Protein AF-A0A8J8JA79-F1 (afdb_monomer)

pLDDT: mean 82.45, std 13.56, range [38.97, 95.5]

Sequence (172 aa):
MIFMNEKDAISIRLSLDAHRALQELKETLRESRNSYSLSDVAITASLITEAFFRKNPRLVRNIAGAAKYLRLQKLREFEPVDIFEALKSEYEEEILKYIADSEWETARNIKEIIEALINDGYVDAAADVLFMNKNRFPEDEFKELSAKILEAQITLKKSKEARVSSPADMDI

Structure (mmCIF, N/CA/C/O backbone):
data_AF-A0A8J8JA79-F1
#
_entry.id   AF-A0A8J8JA79-F1
#
loop_
_atom_site.group_PDB
_atom_site.id
_atom_site.type_symbol
_atom_site.label_atom_id
_atom_site.label_alt_id
_atom_site.label_comp_id
_atom_site.label_asym_id
_atom_site.label_entity_id
_atom_site.label_seq_id
_atom_site.pdbx_PDB_ins_code
_atom_site.Cartn_x
_atom_site.Cartn_y
_atom_site.Cartn_z
_atom_site.occupancy
_atom_site.B_iso_or_equiv
_atom_site.auth_seq_id
_atom_site.auth_comp_id
_atom_site.auth_asym_id
_atom_site.auth_atom_id
_atom_site.pdbx_PDB_model_num
ATOM 1 N N . MET A 1 1 ? 13.851 22.862 2.829 1.00 38.97 1 MET A N 1
ATOM 2 C CA . MET A 1 1 ? 14.496 22.318 1.616 1.00 38.97 1 MET A CA 1
ATOM 3 C C . MET A 1 1 ? 15.872 21.833 2.043 1.00 38.97 1 MET A C 1
ATOM 5 O O . MET A 1 1 ? 16.683 22.662 2.434 1.00 38.97 1 MET A O 1
ATOM 9 N N . ILE A 1 2 ? 16.083 20.520 2.130 1.00 45.12 2 ILE A N 1
ATOM 10 C CA . ILE A 1 2 ? 17.392 19.957 2.491 1.00 45.12 2 ILE A CA 1
ATOM 11 C C . ILE A 1 2 ? 18.199 19.886 1.196 1.00 45.12 2 ILE A C 1
ATOM 13 O O . ILE A 1 2 ? 17.760 19.263 0.232 1.00 45.12 2 ILE A O 1
ATOM 17 N N . PHE A 1 3 ? 19.333 20.580 1.150 1.00 49.06 3 PHE A N 1
ATOM 18 C CA . PHE A 1 3 ? 20.246 20.522 0.015 1.00 49.06 3 PHE A CA 1
ATOM 19 C C . PHE A 1 3 ? 21.074 19.242 0.126 1.00 49.06 3 PHE A C 1
ATOM 21 O O . PHE A 1 3 ? 21.801 19.055 1.100 1.00 49.06 3 PHE A O 1
ATOM 28 N N . MET A 1 4 ? 20.931 18.350 -0.852 1.00 60.25 4 MET A N 1
ATOM 29 C CA . MET A 1 4 ? 21.759 17.151 -0.954 1.00 60.25 4 MET A CA 1
ATOM 30 C C . MET A 1 4 ? 23.149 17.571 -1.441 1.00 60.25 4 MET A C 1
ATOM 32 O O . MET A 1 4 ? 23.265 18.308 -2.419 1.00 60.25 4 MET A O 1
ATOM 36 N N . ASN A 1 5 ? 24.196 17.146 -0.739 1.00 63.66 5 ASN A N 1
ATOM 37 C CA . ASN A 1 5 ? 25.572 17.423 -1.131 1.00 63.66 5 ASN A CA 1
ATOM 38 C C . ASN A 1 5 ? 25.875 16.645 -2.423 1.00 63.66 5 ASN A C 1
ATOM 40 O O . ASN A 1 5 ? 25.648 15.439 -2.473 1.00 63.66 5 ASN A O 1
ATOM 44 N N . GLU A 1 6 ? 26.373 17.302 -3.475 1.00 60.22 6 GLU A N 1
ATOM 45 C CA . GLU A 1 6 ? 26.555 16.673 -4.799 1.00 60.22 6 GLU A CA 1
ATOM 46 C C . GLU A 1 6 ? 27.487 15.449 -4.770 1.00 60.22 6 GLU A C 1
ATOM 48 O O . GLU A 1 6 ? 27.376 14.565 -5.616 1.00 60.22 6 GLU A O 1
ATOM 53 N N . LYS A 1 7 ? 28.373 15.358 -3.769 1.00 70.00 7 LYS A N 1
ATOM 54 C CA . LYS A 1 7 ? 29.262 14.203 -3.556 1.00 70.00 7 LYS A CA 1
ATOM 55 C C . LYS A 1 7 ? 28.538 12.936 -3.088 1.00 70.00 7 LYS A C 1
ATOM 57 O O . LYS A 1 7 ? 29.079 11.850 -3.269 1.00 70.00 7 LYS A O 1
ATOM 62 N N . ASP A 1 8 ? 27.333 13.078 -2.544 1.00 71.88 8 ASP A N 1
ATOM 63 C CA . ASP A 1 8 ? 26.514 11.980 -2.020 1.00 71.88 8 ASP A CA 1
ATOM 64 C C . ASP A 1 8 ? 25.386 11.585 -2.999 1.00 71.88 8 ASP A C 1
ATOM 66 O O . ASP A 1 8 ? 24.504 10.795 -2.663 1.00 71.88 8 ASP A O 1
ATOM 70 N N . ALA A 1 9 ? 25.393 12.132 -4.223 1.00 75.50 9 ALA A N 1
ATOM 71 C CA . ALA A 1 9 ? 24.381 11.891 -5.246 1.00 75.50 9 ALA A CA 1
ATOM 72 C C . ALA A 1 9 ? 24.924 11.033 -6.400 1.00 75.50 9 ALA A C 1
ATOM 74 O O . ALA A 1 9 ? 25.945 11.348 -7.010 1.00 75.50 9 ALA A O 1
ATOM 75 N N . ILE A 1 10 ? 24.196 9.972 -6.762 1.00 79.25 10 ILE A N 1
ATOM 76 C CA . ILE A 1 10 ? 24.481 9.159 -7.953 1.00 79.25 10 ILE A CA 1
ATOM 77 C C . ILE A 1 10 ? 23.406 9.431 -9.005 1.00 79.25 10 ILE A C 1
ATOM 79 O O . ILE A 1 10 ? 22.210 9.338 -8.734 1.00 79.25 10 ILE A O 1
ATOM 83 N N . SER A 1 11 ? 23.834 9.740 -10.230 1.00 81.44 11 SER A N 1
ATOM 84 C CA . SER A 1 11 ? 22.925 9.896 -11.369 1.00 81.44 11 SER A CA 1
ATOM 85 C C . SER A 1 11 ? 22.586 8.538 -11.980 1.00 81.44 11 SER A C 1
ATOM 87 O O . SER A 1 11 ? 23.464 7.845 -12.494 1.00 81.44 11 SER A O 1
ATOM 89 N N . ILE A 1 12 ? 21.302 8.179 -11.974 1.00 83.06 12 ILE A N 1
ATOM 90 C CA . ILE A 1 12 ? 20.786 6.952 -12.593 1.00 83.06 12 ILE A CA 1
ATOM 91 C C . ILE A 1 12 ? 19.905 7.336 -13.781 1.00 83.06 12 ILE A C 1
ATOM 93 O O . ILE A 1 12 ? 19.051 8.216 -13.681 1.00 83.06 12 ILE A O 1
ATOM 97 N N . ARG A 1 13 ? 20.097 6.668 -14.923 1.00 86.06 13 ARG A N 1
ATOM 98 C CA . ARG A 1 13 ? 19.202 6.811 -16.078 1.00 86.06 13 ARG A CA 1
ATOM 99 C C . ARG A 1 13 ? 18.032 5.848 -15.934 1.00 86.06 13 ARG A C 1
ATOM 101 O O . ARG A 1 13 ? 18.235 4.639 -15.857 1.00 86.06 13 ARG A O 1
ATOM 108 N N . LEU A 1 14 ? 16.820 6.388 -15.944 1.00 87.00 14 LEU A N 1
ATOM 109 C CA . LEU A 1 14 ? 15.581 5.619 -15.933 1.00 87.00 14 LEU A CA 1
ATOM 110 C C . LEU A 1 14 ? 14.955 5.614 -17.329 1.00 87.00 14 LEU A C 1
ATOM 112 O O . LEU A 1 14 ? 15.076 6.584 -18.078 1.00 87.00 14 LEU A O 1
ATOM 116 N N . SER A 1 15 ? 14.257 4.531 -17.676 1.00 86.12 15 SER A N 1
ATOM 117 C CA . SER A 1 15 ? 13.308 4.571 -18.794 1.00 86.12 15 SER A CA 1
ATOM 118 C C . SER A 1 15 ? 12.190 5.567 -18.488 1.00 86.12 15 SER A C 1
ATOM 120 O O . SER A 1 15 ? 11.834 5.736 -17.321 1.00 86.12 15 SER A O 1
ATOM 122 N N . LEU A 1 16 ? 11.586 6.151 -19.524 1.00 86.06 16 LEU A N 1
ATOM 123 C CA . LEU A 1 16 ? 10.470 7.083 -19.361 1.00 86.06 16 LEU A CA 1
ATOM 124 C C . LEU A 1 16 ? 9.313 6.475 -18.549 1.00 86.06 16 LEU A C 1
ATOM 126 O O . LEU A 1 16 ? 8.787 7.151 -17.674 1.00 86.06 16 LEU A O 1
ATOM 130 N N . ASP A 1 17 ? 8.983 5.201 -18.776 1.00 85.94 17 ASP A N 1
ATOM 131 C CA . ASP A 1 17 ? 7.916 4.501 -18.043 1.00 85.94 17 ASP A CA 1
ATOM 132 C C . ASP A 1 17 ? 8.239 4.394 -16.542 1.00 85.94 17 ASP A C 1
ATOM 134 O O . ASP A 1 17 ? 7.435 4.776 -15.701 1.00 85.94 17 ASP A O 1
ATOM 138 N N . ALA A 1 18 ? 9.462 3.981 -16.191 1.00 89.19 18 ALA A N 1
ATOM 139 C CA . ALA A 1 18 ? 9.914 3.938 -14.795 1.00 89.19 18 ALA A CA 1
ATOM 140 C C . ALA A 1 18 ? 9.920 5.324 -14.124 1.00 89.19 18 ALA A C 1
ATOM 142 O O . ALA A 1 18 ? 9.569 5.445 -12.953 1.00 89.19 18 ALA A O 1
ATOM 143 N N . HIS A 1 19 ? 10.301 6.379 -14.854 1.00 90.94 19 HIS A N 1
ATOM 144 C CA . HIS A 1 19 ? 10.208 7.742 -14.333 1.00 90.94 19 HIS A CA 1
ATOM 145 C C . HIS A 1 19 ? 8.751 8.155 -14.087 1.00 90.94 19 HIS A C 1
ATOM 147 O O . HIS A 1 19 ? 8.457 8.720 -13.038 1.00 90.94 19 HIS A O 1
ATOM 153 N N . ARG A 1 20 ? 7.844 7.854 -15.027 1.00 90.31 20 ARG A N 1
ATOM 154 C CA . ARG A 1 20 ? 6.408 8.141 -14.898 1.00 90.31 20 ARG A CA 1
ATOM 155 C C . ARG A 1 20 ? 5.787 7.405 -13.717 1.00 90.31 20 ARG A C 1
ATOM 157 O O . ARG A 1 20 ? 5.128 8.056 -12.923 1.00 90.31 20 ARG A O 1
ATOM 164 N N . ALA A 1 21 ? 6.087 6.120 -13.540 1.00 90.31 21 ALA A N 1
ATOM 165 C CA . ALA A 1 21 ? 5.600 5.341 -12.402 1.00 90.31 21 ALA A CA 1
ATOM 166 C C . ALA A 1 21 ? 6.046 5.941 -11.055 1.00 90.31 21 ALA A C 1
ATOM 168 O O . ALA A 1 21 ? 5.247 6.078 -10.132 1.00 90.31 21 ALA A O 1
ATOM 169 N N . LEU A 1 22 ? 7.311 6.373 -10.941 1.00 91.19 22 LEU A N 1
ATOM 170 C CA . LEU A 1 22 ? 7.788 7.047 -9.727 1.00 91.19 22 LEU A CA 1
ATOM 171 C C . LEU A 1 22 ? 7.129 8.417 -9.514 1.00 91.19 22 LEU A C 1
ATOM 173 O O . LEU A 1 22 ? 6.885 8.795 -8.372 1.00 91.19 22 LEU A O 1
ATOM 177 N N . GLN A 1 23 ? 6.847 9.164 -10.585 1.00 91.12 23 GLN A N 1
ATOM 178 C CA . GLN A 1 23 ? 6.129 10.440 -10.494 1.00 91.12 23 GLN A CA 1
ATOM 179 C C . GLN A 1 23 ? 4.666 10.248 -10.090 1.00 91.12 23 GLN A C 1
ATOM 181 O O . GLN A 1 23 ? 4.176 10.975 -9.236 1.00 91.12 23 GLN A O 1
ATOM 186 N N . GLU A 1 24 ? 3.978 9.260 -10.657 1.00 89.62 24 GLU A N 1
ATOM 187 C CA . GLU A 1 24 ? 2.601 8.927 -10.289 1.00 89.62 24 GLU A CA 1
ATOM 188 C C . GLU A 1 24 ? 2.515 8.527 -8.814 1.00 89.62 24 GLU A C 1
ATOM 190 O O . GLU A 1 24 ? 1.688 9.058 -8.071 1.00 89.62 24 GLU A O 1
ATOM 195 N N . LEU A 1 25 ? 3.432 7.670 -8.352 1.00 89.38 25 LEU A N 1
ATOM 196 C CA . LEU A 1 25 ? 3.509 7.294 -6.943 1.00 89.38 25 LEU A CA 1
ATOM 197 C C . LEU A 1 25 ? 3.824 8.503 -6.052 1.00 89.38 25 LEU A C 1
ATOM 199 O O . LEU A 1 25 ? 3.230 8.657 -4.988 1.00 89.38 25 LEU A O 1
ATOM 203 N N . LYS A 1 26 ? 4.714 9.397 -6.495 1.00 90.81 26 LYS A N 1
ATOM 204 C CA . LYS A 1 26 ? 5.014 10.646 -5.788 1.00 90.81 26 LYS A CA 1
ATOM 205 C C . LYS A 1 26 ? 3.782 11.536 -5.631 1.00 90.81 26 LYS A C 1
ATOM 207 O O . LYS A 1 26 ? 3.559 12.047 -4.537 1.00 90.81 26 LYS A O 1
ATOM 212 N N . GLU A 1 27 ? 3.013 11.748 -6.699 1.00 89.81 27 GLU A N 1
ATOM 213 C CA . GLU A 1 27 ? 1.792 12.559 -6.637 1.00 89.81 27 GLU A CA 1
ATOM 214 C C . GLU A 1 27 ? 0.698 11.869 -5.814 1.00 89.81 27 GLU A C 1
ATOM 216 O O . GLU A 1 27 ? -0.026 12.548 -5.095 1.00 89.81 27 GLU A O 1
ATOM 221 N N . THR A 1 28 ? 0.630 10.536 -5.829 1.00 86.44 28 THR A N 1
ATOM 222 C CA . THR A 1 28 ? -0.293 9.764 -4.978 1.00 86.44 28 THR A CA 1
ATOM 223 C C . THR A 1 28 ? 0.039 9.918 -3.492 1.00 86.44 28 THR A C 1
ATOM 225 O O . THR A 1 28 ? -0.856 10.073 -2.668 1.00 86.44 28 THR A O 1
ATOM 228 N N . LEU A 1 29 ? 1.328 9.915 -3.139 1.00 83.19 29 LEU A N 1
ATOM 229 C CA . LEU A 1 29 ? 1.795 10.114 -1.763 1.00 83.19 29 LEU A CA 1
ATOM 230 C C . LEU A 1 29 ? 1.700 11.572 -1.302 1.00 83.19 29 LEU A C 1
ATOM 232 O O . LEU A 1 29 ? 1.856 11.853 -0.116 1.00 83.19 29 LEU A O 1
ATOM 236 N N . ARG A 1 30 ? 1.506 12.521 -2.221 1.00 81.19 30 ARG A N 1
ATOM 237 C CA . ARG A 1 30 ? 1.546 13.946 -1.910 1.00 81.19 30 ARG A CA 1
ATOM 238 C C . ARG A 1 30 ? 0.350 14.346 -1.053 1.00 81.19 30 ARG A C 1
ATOM 240 O O . ARG A 1 30 ? -0.769 14.506 -1.530 1.00 81.19 30 ARG A O 1
ATOM 247 N N . GLU A 1 31 ? 0.630 14.652 0.203 1.00 73.56 31 GLU A N 1
ATOM 248 C CA . GLU A 1 31 ? -0.312 15.323 1.088 1.00 73.56 31 GLU A CA 1
ATOM 249 C C . GLU A 1 31 ? -0.114 16.842 1.040 1.00 73.56 31 GLU A C 1
ATOM 251 O O . GLU A 1 31 ? 0.987 17.346 0.831 1.00 73.56 31 GLU A O 1
ATOM 256 N N . SER A 1 32 ? -1.189 17.593 1.282 1.00 59.00 32 SER A N 1
ATOM 257 C CA . SER A 1 32 ? -1.269 19.063 1.183 1.00 59.00 32 SER A CA 1
ATOM 258 C C . SER A 1 32 ? -0.131 19.880 1.833 1.00 59.00 32 SER A C 1
ATOM 260 O O . SER A 1 32 ? 0.075 21.030 1.444 1.00 59.00 32 SER A O 1
ATOM 262 N N . ARG A 1 33 ? 0.636 19.317 2.779 1.00 60.22 33 ARG A N 1
ATOM 263 C CA . ARG A 1 33 ? 1.792 19.969 3.429 1.00 60.22 33 ARG A CA 1
ATOM 264 C C . ARG A 1 33 ? 3.138 19.264 3.226 1.00 60.22 33 ARG A C 1
ATOM 266 O O . ARG A 1 33 ? 4.161 19.866 3.545 1.00 60.22 33 ARG A O 1
ATOM 273 N N . ASN A 1 34 ? 3.156 18.049 2.681 1.00 70.94 34 ASN A N 1
ATOM 274 C CA . ASN A 1 34 ? 4.365 17.243 2.526 1.00 70.94 34 ASN A CA 1
ATOM 275 C C . ASN A 1 34 ? 4.732 17.116 1.047 1.00 70.94 34 ASN A C 1
ATOM 277 O O . ASN A 1 34 ? 3.931 16.687 0.219 1.00 70.94 34 ASN A O 1
ATOM 281 N N . SER A 1 35 ? 5.963 17.493 0.704 1.00 78.31 35 SER A N 1
ATOM 282 C CA . SER A 1 35 ? 6.518 17.274 -0.628 1.00 78.31 35 SER A CA 1
ATOM 283 C C . SER A 1 35 ? 7.626 16.232 -0.556 1.00 78.31 35 SER A C 1
ATOM 285 O O . SER A 1 35 ? 8.579 16.370 0.207 1.00 78.31 35 SER A O 1
ATOM 287 N N . TYR A 1 36 ? 7.491 15.189 -1.370 1.00 85.50 36 TYR A N 1
ATOM 288 C CA . TYR A 1 36 ? 8.457 14.099 -1.454 1.00 85.50 36 TYR A CA 1
ATOM 289 C C . TYR A 1 36 ? 9.326 14.254 -2.705 1.00 85.50 36 TYR A C 1
ATOM 291 O O . TYR A 1 36 ? 8.871 14.679 -3.776 1.00 85.50 36 TYR A O 1
ATOM 299 N N . SER A 1 37 ? 10.611 13.943 -2.585 1.00 89.06 37 SER A N 1
ATOM 300 C CA . SER A 1 37 ? 11.513 13.795 -3.725 1.00 89.06 37 SER A CA 1
ATOM 301 C C . SER A 1 37 ? 11.320 12.423 -4.381 1.00 89.06 37 SER A C 1
ATOM 303 O O . SER A 1 37 ? 10.760 11.506 -3.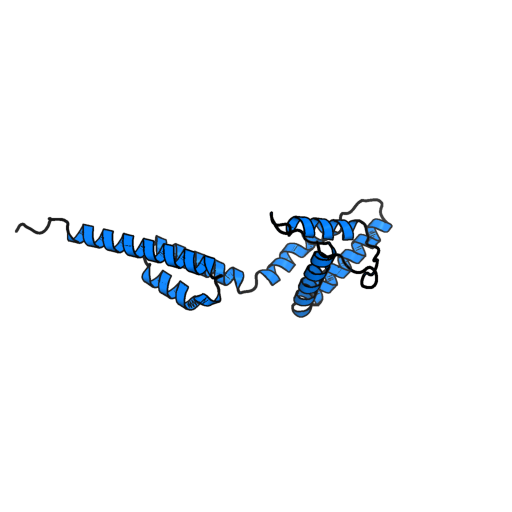786 1.00 89.06 37 SER A O 1
ATOM 305 N N . LEU A 1 38 ? 11.807 12.250 -5.615 1.00 89.31 38 LEU A N 1
ATOM 306 C CA . LEU A 1 38 ? 11.817 10.920 -6.239 1.00 89.31 38 LEU A CA 1
ATOM 307 C C . LEU A 1 38 ? 12.734 9.941 -5.493 1.00 89.31 38 LEU A C 1
ATOM 309 O O . LEU A 1 38 ? 12.504 8.739 -5.561 1.00 89.31 38 LEU A O 1
ATOM 313 N N . SER A 1 39 ? 13.740 10.444 -4.770 1.00 87.75 39 SER A N 1
ATOM 314 C CA . SER A 1 39 ? 14.595 9.623 -3.912 1.00 87.75 39 SER A CA 1
ATOM 315 C C . SER A 1 39 ? 13.807 9.040 -2.741 1.00 87.75 39 SER A C 1
ATOM 317 O O . SER A 1 39 ? 13.922 7.846 -2.484 1.00 87.75 39 SER A O 1
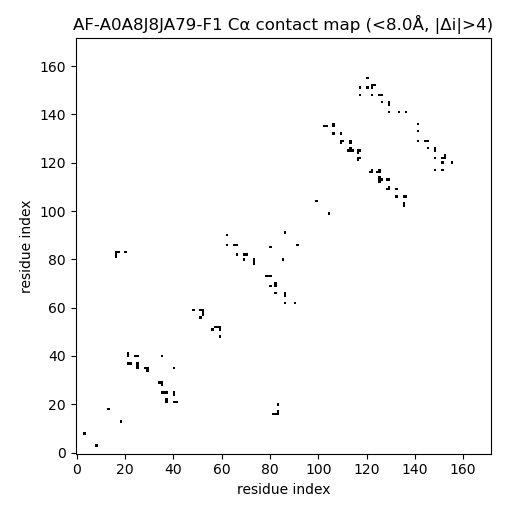ATOM 319 N N . ASP A 1 40 ? 12.961 9.846 -2.088 1.00 88.62 40 ASP A N 1
ATOM 320 C CA . ASP A 1 40 ? 12.101 9.378 -0.991 1.00 88.62 40 ASP A CA 1
ATOM 321 C C . ASP A 1 40 ? 11.169 8.270 -1.489 1.00 88.62 40 ASP A C 1
ATOM 323 O O . ASP A 1 40 ? 11.114 7.184 -0.918 1.00 88.62 40 ASP A O 1
ATOM 327 N N . VAL A 1 41 ? 10.525 8.503 -2.636 1.00 90.88 41 VAL A N 1
ATOM 328 C CA . VAL A 1 41 ? 9.627 7.530 -3.267 1.00 90.88 41 VAL A CA 1
ATOM 329 C C . VAL A 1 41 ? 10.362 6.252 -3.671 1.00 90.88 41 VAL A C 1
ATOM 331 O O . VAL A 1 41 ? 9.852 5.158 -3.442 1.00 90.88 41 VAL A O 1
ATOM 334 N N . ALA A 1 42 ? 11.570 6.358 -4.231 1.00 90.44 42 ALA A N 1
ATOM 335 C CA . ALA A 1 42 ? 12.375 5.198 -4.606 1.00 90.44 42 ALA A CA 1
ATOM 336 C C . ALA A 1 42 ? 12.791 4.362 -3.385 1.00 90.44 42 ALA A C 1
ATOM 338 O O . ALA A 1 42 ? 12.748 3.131 -3.450 1.00 90.44 42 ALA A O 1
ATOM 339 N N . ILE A 1 43 ? 13.156 5.006 -2.272 1.00 89.69 43 ILE A N 1
ATOM 340 C CA . ILE A 1 43 ? 13.484 4.327 -1.011 1.00 89.69 43 ILE A CA 1
ATOM 341 C C . ILE A 1 43 ? 12.246 3.609 -0.466 1.00 89.69 43 ILE A C 1
ATOM 343 O O . ILE A 1 43 ? 12.319 2.417 -0.161 1.00 89.69 43 ILE A O 1
ATOM 347 N N . THR A 1 44 ? 11.097 4.287 -0.410 1.00 89.56 44 THR A N 1
ATOM 348 C CA . THR A 1 44 ? 9.836 3.697 0.060 1.00 89.56 44 THR A CA 1
ATOM 349 C C . THR A 1 44 ? 9.405 2.515 -0.809 1.00 89.56 44 THR A C 1
ATOM 351 O O . THR A 1 44 ? 9.126 1.438 -0.283 1.00 89.56 44 THR A O 1
ATOM 354 N N . ALA A 1 45 ? 9.418 2.667 -2.136 1.00 91.62 45 ALA A N 1
ATOM 355 C CA . ALA A 1 45 ? 9.078 1.593 -3.068 1.00 91.62 45 ALA A CA 1
ATOM 356 C C . ALA A 1 45 ? 10.030 0.392 -2.935 1.00 91.62 45 ALA A C 1
ATOM 358 O O . ALA A 1 45 ? 9.586 -0.757 -2.976 1.00 91.62 45 ALA A O 1
ATOM 359 N N . SER A 1 46 ? 11.327 0.642 -2.722 1.00 92.38 46 SER A N 1
ATOM 360 C CA . SER A 1 46 ? 12.324 -0.416 -2.513 1.00 92.38 46 SER A CA 1
ATOM 361 C C . SER A 1 46 ? 12.071 -1.184 -1.217 1.00 92.38 46 SER A C 1
ATOM 363 O O . SER A 1 46 ? 12.089 -2.413 -1.231 1.00 92.38 46 SER A O 1
ATOM 365 N N . LEU A 1 47 ? 11.767 -0.480 -0.122 1.00 91.06 47 LEU A N 1
ATOM 366 C CA . LEU A 1 47 ? 11.450 -1.097 1.167 1.00 91.06 47 LEU A CA 1
ATOM 367 C C . LEU A 1 47 ? 10.191 -1.970 1.084 1.00 91.06 47 LEU A C 1
ATOM 369 O O . LEU A 1 47 ? 10.202 -3.110 1.547 1.00 91.06 47 LEU A O 1
ATOM 373 N N . ILE A 1 48 ? 9.121 -1.462 0.462 1.00 90.00 48 ILE A N 1
ATOM 374 C CA . ILE A 1 48 ? 7.880 -2.224 0.254 1.00 90.00 48 ILE A CA 1
ATOM 375 C C . ILE A 1 48 ? 8.164 -3.462 -0.601 1.00 90.00 48 I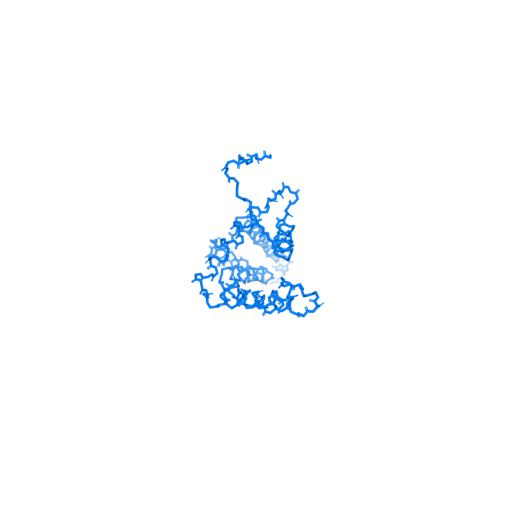LE A C 1
ATOM 377 O O . ILE A 1 48 ? 7.762 -4.565 -0.236 1.00 90.00 48 ILE A O 1
ATOM 381 N N . THR A 1 49 ? 8.912 -3.305 -1.697 1.00 92.12 49 THR A N 1
ATOM 382 C CA . THR A 1 49 ? 9.290 -4.420 -2.579 1.00 92.12 49 THR A CA 1
ATOM 383 C C . THR A 1 49 ? 10.094 -5.481 -1.829 1.00 92.12 49 THR A C 1
ATOM 385 O O . THR A 1 49 ? 9.834 -6.671 -1.992 1.00 92.12 49 THR A O 1
ATOM 388 N N . GLU A 1 50 ? 11.046 -5.083 -0.980 1.00 89.06 50 GLU A N 1
ATOM 389 C CA . GLU A 1 50 ? 11.825 -6.013 -0.160 1.00 89.06 50 GLU A CA 1
ATOM 390 C C . GLU A 1 50 ? 10.940 -6.757 0.850 1.00 89.06 50 GLU A C 1
ATOM 392 O O . GLU A 1 50 ? 11.039 -7.981 0.977 1.00 89.06 50 GLU A O 1
ATOM 397 N N . ALA A 1 51 ? 10.047 -6.046 1.542 1.00 84.50 51 ALA A N 1
ATOM 398 C CA . ALA A 1 51 ? 9.110 -6.648 2.486 1.00 84.50 51 ALA A CA 1
ATOM 399 C C . ALA A 1 51 ? 8.208 -7.685 1.794 1.00 84.50 51 ALA A C 1
ATOM 401 O O . ALA A 1 51 ? 8.052 -8.809 2.282 1.00 84.50 51 ALA A O 1
ATOM 402 N N . PHE A 1 52 ? 7.697 -7.346 0.609 1.00 87.44 52 PHE A N 1
ATOM 403 C CA . PHE A 1 52 ? 6.929 -8.253 -0.240 1.00 87.44 52 PHE A CA 1
ATOM 404 C C . PHE A 1 52 ? 7.743 -9.450 -0.711 1.00 87.44 52 PHE A C 1
ATOM 406 O O . PHE A 1 52 ? 7.262 -10.581 -0.667 1.00 87.44 52 PHE A O 1
ATOM 413 N N . PHE A 1 53 ? 8.995 -9.230 -1.105 1.00 88.56 53 PHE A N 1
ATOM 414 C CA . PHE A 1 53 ? 9.882 -10.298 -1.544 1.00 88.56 53 PHE A CA 1
ATOM 415 C C . PHE A 1 53 ? 10.138 -11.312 -0.428 1.00 88.56 53 PHE A C 1
ATOM 417 O O . PHE A 1 53 ? 10.185 -12.508 -0.701 1.00 88.56 53 PHE A O 1
ATOM 424 N N . ARG A 1 54 ? 10.256 -10.871 0.832 1.00 84.69 54 ARG A N 1
ATOM 425 C CA . ARG A 1 54 ? 10.399 -11.778 1.984 1.00 84.69 54 ARG A CA 1
ATOM 426 C C . ARG A 1 54 ? 9.154 -12.641 2.212 1.00 84.69 54 ARG A C 1
ATOM 428 O O . ARG A 1 54 ? 9.303 -13.790 2.619 1.00 84.69 54 ARG A O 1
ATOM 435 N N . LYS A 1 55 ? 7.950 -12.119 1.944 1.00 82.62 55 LYS A N 1
ATOM 436 C CA . LYS A 1 55 ? 6.690 -12.874 2.077 1.00 82.62 55 LYS A CA 1
ATOM 437 C C . LYS A 1 55 ? 6.414 -13.796 0.887 1.00 82.62 55 LYS A C 1
ATOM 439 O O . LYS A 1 55 ? 6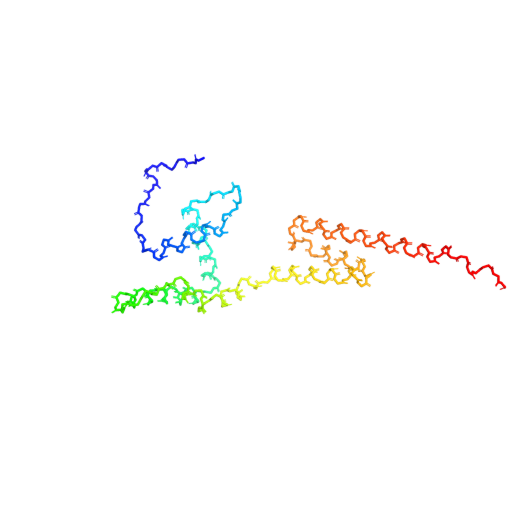.085 -14.961 1.085 1.00 82.62 55 LYS A O 1
ATOM 444 N N . ASN A 1 56 ? 6.555 -13.296 -0.340 1.00 84.81 56 ASN A N 1
ATOM 445 C CA . ASN A 1 56 ? 6.333 -14.065 -1.562 1.00 84.81 56 ASN A CA 1
ATOM 446 C C . ASN A 1 56 ? 7.400 -13.747 -2.631 1.00 84.81 56 ASN A C 1
ATOM 448 O O . ASN A 1 56 ? 7.173 -12.947 -3.545 1.00 84.81 56 ASN A O 1
ATOM 452 N N . PRO A 1 57 ? 8.560 -14.430 -2.579 1.00 89.75 57 PRO A N 1
ATOM 453 C CA . PRO A 1 57 ? 9.635 -14.221 -3.546 1.00 89.75 57 PRO A CA 1
ATOM 454 C C . PRO A 1 57 ? 9.239 -14.571 -4.985 1.00 89.75 57 PRO A C 1
ATOM 456 O O . PRO A 1 57 ? 9.842 -14.068 -5.934 1.00 89.75 57 PRO A O 1
ATOM 459 N N . ARG A 1 58 ? 8.277 -15.487 -5.171 1.00 92.12 58 ARG A N 1
ATOM 460 C CA . ARG A 1 58 ? 7.857 -15.954 -6.498 1.00 92.12 58 ARG A CA 1
ATOM 461 C C . ARG A 1 58 ? 7.062 -14.873 -7.221 1.00 92.12 58 ARG A C 1
ATOM 463 O O . ARG A 1 58 ? 7.393 -14.568 -8.361 1.00 92.12 58 ARG A O 1
ATOM 470 N N . LEU A 1 59 ? 6.085 -14.270 -6.547 1.00 91.81 59 LEU A N 1
ATOM 471 C CA . LEU A 1 59 ? 5.259 -13.203 -7.112 1.00 91.81 59 LEU A CA 1
ATOM 472 C C . LEU A 1 59 ? 6.107 -12.000 -7.537 1.00 91.81 59 LEU A C 1
ATOM 474 O O . LEU A 1 59 ? 6.044 -11.576 -8.686 1.00 91.81 59 LEU A O 1
ATOM 478 N N . VAL A 1 60 ? 6.990 -11.515 -6.660 1.00 93.50 60 VAL A N 1
ATOM 479 C CA . VAL A 1 60 ? 7.860 -10.369 -6.982 1.00 93.50 60 VAL A CA 1
ATOM 480 C C . VAL A 1 60 ? 8.773 -10.667 -8.181 1.00 93.50 60 VAL A C 1
ATOM 482 O O . VAL A 1 60 ? 8.969 -9.810 -9.043 1.00 93.50 60 VAL A O 1
ATOM 485 N N . ARG A 1 61 ? 9.302 -11.897 -8.295 1.00 95.50 61 ARG A N 1
ATOM 486 C CA . ARG A 1 61 ? 10.085 -12.313 -9.475 1.00 95.50 61 ARG A CA 1
ATOM 487 C C . ARG A 1 61 ? 9.242 -12.375 -10.745 1.00 95.50 61 ARG A C 1
ATOM 489 O O . ARG A 1 61 ? 9.749 -11.989 -11.796 1.00 95.50 61 ARG A O 1
ATOM 496 N N . ASN A 1 62 ? 7.998 -12.842 -10.658 1.00 95.00 62 ASN A N 1
ATOM 497 C CA . ASN A 1 62 ? 7.081 -12.875 -11.795 1.00 95.00 62 ASN A CA 1
ATOM 498 C C . ASN A 1 62 ? 6.795 -11.456 -12.298 1.00 95.00 62 ASN A C 1
ATOM 500 O O . ASN A 1 62 ? 7.010 -11.197 -13.477 1.00 95.00 62 ASN A O 1
ATOM 504 N N . ILE A 1 63 ? 6.450 -10.527 -11.399 1.00 95.31 63 ILE A N 1
ATOM 505 C CA . ILE A 1 63 ? 6.207 -9.114 -11.731 1.00 95.31 63 ILE A CA 1
ATOM 506 C C . ILE A 1 63 ? 7.445 -8.492 -12.394 1.00 95.31 63 ILE A C 1
ATOM 508 O O . ILE A 1 63 ? 7.353 -7.889 -13.462 1.00 95.31 63 ILE A O 1
ATOM 512 N N . ALA A 1 64 ? 8.638 -8.685 -11.815 1.00 94.00 64 ALA A N 1
ATOM 513 C CA . ALA A 1 64 ? 9.884 -8.180 -12.399 1.00 94.00 64 ALA A CA 1
ATOM 514 C C . ALA A 1 64 ? 10.186 -8.800 -13.781 1.00 94.00 64 ALA A C 1
ATOM 516 O O . ALA A 1 64 ? 10.697 -8.126 -14.683 1.00 94.00 64 ALA A O 1
ATOM 517 N N . GLY A 1 65 ? 9.864 -10.084 -13.961 1.00 95.31 65 GLY A N 1
ATOM 518 C CA . GLY A 1 65 ? 9.964 -10.792 -15.234 1.00 95.31 65 GLY A CA 1
ATOM 519 C C . GLY A 1 65 ? 9.004 -10.241 -16.290 1.00 95.31 65 GLY A C 1
ATOM 520 O O . GLY A 1 65 ? 9.442 -9.951 -17.404 1.00 95.31 65 GLY A O 1
ATOM 521 N N . ALA A 1 66 ? 7.738 -10.034 -15.926 1.00 94.31 66 ALA A N 1
ATOM 522 C CA . ALA A 1 66 ? 6.705 -9.451 -16.777 1.00 94.31 66 ALA A CA 1
ATOM 523 C C . ALA A 1 66 ? 7.078 -8.024 -17.201 1.00 94.31 66 ALA A C 1
ATOM 525 O O . ALA A 1 66 ? 7.088 -7.717 -18.392 1.00 94.31 66 ALA A O 1
ATOM 526 N N . ALA A 1 67 ? 7.544 -7.189 -16.266 1.00 92.56 67 ALA A N 1
ATOM 527 C CA . ALA A 1 67 ? 8.039 -5.843 -16.561 1.00 92.56 67 ALA A CA 1
ATOM 528 C C . ALA A 1 67 ? 9.178 -5.863 -17.597 1.00 92.56 67 ALA A C 1
ATOM 530 O O . ALA A 1 67 ? 9.202 -5.081 -18.553 1.00 92.56 67 ALA A O 1
ATOM 531 N N . LYS A 1 68 ? 10.135 -6.790 -17.438 1.00 92.12 68 LYS A N 1
ATOM 532 C CA . LYS A 1 68 ? 11.226 -6.979 -18.403 1.00 92.12 68 LYS A CA 1
ATOM 533 C C . LYS A 1 68 ? 10.698 -7.432 -19.765 1.00 92.12 68 LYS A C 1
ATOM 535 O O . LYS A 1 68 ? 11.209 -6.948 -20.775 1.00 92.12 68 LYS A O 1
ATOM 540 N N . TYR A 1 69 ? 9.737 -8.350 -19.794 1.00 91.31 69 TYR A N 1
ATOM 541 C CA . TYR A 1 69 ? 9.137 -8.866 -21.022 1.00 91.31 69 TYR A CA 1
ATOM 542 C C . TYR A 1 69 ? 8.403 -7.765 -21.796 1.00 91.31 69 TYR A C 1
ATOM 544 O O . TYR A 1 69 ? 8.743 -7.532 -22.955 1.00 91.31 69 TYR A O 1
ATOM 552 N N . LEU A 1 70 ? 7.524 -7.008 -21.134 1.00 90.06 70 LEU A N 1
ATOM 553 C CA . LEU A 1 70 ? 6.800 -5.872 -21.716 1.00 90.06 70 LEU A CA 1
ATOM 554 C C . LEU A 1 70 ? 7.756 -4.811 -22.273 1.00 90.06 70 LEU A C 1
ATOM 556 O O . LEU A 1 70 ? 7.594 -4.336 -23.395 1.00 90.06 70 LEU A O 1
ATOM 560 N N . ARG A 1 71 ? 8.833 -4.497 -21.540 1.00 87.56 71 ARG A N 1
ATOM 561 C CA . ARG A 1 71 ? 9.878 -3.586 -22.032 1.00 87.56 71 ARG A CA 1
ATOM 562 C C . ARG A 1 71 ? 10.551 -4.102 -23.305 1.00 87.56 71 ARG A C 1
ATOM 564 O O . ARG A 1 71 ? 10.856 -3.315 -24.195 1.00 87.56 71 ARG A O 1
ATOM 571 N N . LEU A 1 72 ? 10.833 -5.403 -23.387 1.00 87.94 72 LEU A N 1
ATOM 572 C CA . LEU A 1 72 ? 11.439 -6.008 -24.576 1.00 87.94 72 LEU A CA 1
ATOM 573 C C . LEU A 1 72 ? 10.459 -6.068 -25.752 1.00 87.94 72 LEU A C 1
ATOM 575 O O . LEU A 1 72 ? 10.898 -5.899 -26.886 1.00 87.94 72 LEU A O 1
ATOM 579 N N . GLN A 1 73 ? 9.167 -6.277 -25.497 1.00 85.62 73 GLN A N 1
ATOM 580 C CA . GLN A 1 73 ? 8.124 -6.219 -26.521 1.00 85.62 73 GLN A CA 1
ATOM 581 C C . GLN A 1 73 ? 7.963 -4.812 -27.086 1.00 85.62 73 GLN A C 1
ATOM 583 O O . GLN A 1 73 ? 8.032 -4.657 -28.296 1.00 85.62 73 GLN A O 1
ATOM 588 N N . LYS A 1 74 ? 7.892 -3.779 -26.240 1.00 83.31 74 LYS A N 1
ATOM 589 C CA . LYS A 1 74 ? 7.826 -2.367 -26.665 1.00 83.31 74 LYS A CA 1
ATOM 590 C C . LYS A 1 74 ? 9.016 -1.927 -27.530 1.00 83.31 74 LYS A C 1
ATOM 592 O O . LYS A 1 74 ? 8.919 -0.984 -28.304 1.00 83.31 74 LYS A O 1
ATOM 597 N N . LEU A 1 75 ? 10.164 -2.599 -27.398 1.00 81.38 75 LEU A N 1
ATOM 598 C CA . LEU A 1 75 ? 11.333 -2.383 -28.261 1.00 81.38 75 LEU A CA 1
ATOM 599 C C . LEU A 1 75 ? 11.234 -3.106 -29.616 1.00 81.38 75 LEU A C 1
ATOM 601 O O . LEU A 1 75 ? 11.976 -2.763 -30.533 1.00 81.38 75 LEU A O 1
ATOM 605 N N . ARG A 1 76 ? 10.386 -4.136 -29.724 1.00 80.69 76 ARG A N 1
ATOM 606 C CA . ARG A 1 76 ? 10.226 -5.003 -30.904 1.00 80.69 76 ARG A CA 1
ATOM 607 C C . ARG A 1 76 ? 8.976 -4.671 -31.721 1.00 80.69 76 ARG A C 1
ATOM 609 O O . ARG A 1 76 ? 9.018 -4.794 -32.940 1.00 80.69 76 ARG A O 1
ATOM 616 N N . GLU A 1 77 ? 7.894 -4.270 -31.064 1.00 63.72 77 GLU A N 1
ATOM 617 C CA . GLU A 1 77 ? 6.577 -4.011 -31.642 1.00 63.72 77 GLU A CA 1
ATOM 618 C C . GLU A 1 77 ? 6.183 -2.552 -31.367 1.00 63.72 77 GLU A C 1
ATOM 620 O O . GLU A 1 77 ? 6.341 -2.049 -30.258 1.00 63.72 77 GLU A O 1
ATOM 625 N N . PHE A 1 78 ? 5.719 -1.851 -32.406 1.00 60.94 78 PHE A N 1
ATOM 626 C CA . PHE A 1 78 ? 5.508 -0.395 -32.458 1.00 60.94 78 PHE A CA 1
ATOM 627 C C . PHE A 1 78 ? 4.327 0.132 -31.618 1.00 60.94 78 PHE A C 1
ATOM 629 O O . PHE A 1 78 ? 3.911 1.276 -31.811 1.00 60.94 78 PHE A O 1
ATOM 636 N N . GLU A 1 79 ? 3.779 -0.652 -30.688 1.00 61.72 79 GLU A N 1
ATOM 637 C CA . GLU A 1 79 ? 2.677 -0.188 -29.847 1.00 61.72 79 GLU A CA 1
ATOM 638 C C . GLU A 1 79 ? 3.170 0.432 -28.531 1.00 61.72 79 GLU A C 1
ATOM 640 O O . GLU A 1 79 ? 3.986 -0.156 -27.808 1.00 61.72 79 GLU A O 1
ATOM 645 N N . PRO A 1 80 ? 2.684 1.637 -28.181 1.00 64.12 80 PRO A N 1
ATOM 646 C CA . PRO A 1 80 ? 3.008 2.271 -26.917 1.00 64.12 80 PRO A CA 1
ATOM 647 C C . PRO A 1 80 ? 2.250 1.574 -25.782 1.00 64.12 80 PRO A C 1
ATOM 649 O O . PRO A 1 80 ? 1.173 2.003 -25.386 1.00 64.12 80 PRO A O 1
ATOM 652 N N . VAL A 1 81 ? 2.834 0.514 -25.226 1.00 75.25 81 VAL A N 1
ATOM 653 C CA . VAL A 1 81 ? 2.330 -0.095 -23.988 1.00 75.25 81 VAL A CA 1
ATOM 654 C C . VAL A 1 81 ? 2.825 0.720 -22.790 1.00 75.25 81 VAL A C 1
ATOM 656 O O . VAL A 1 81 ? 4.033 0.967 -22.650 1.00 75.25 81 VAL A O 1
ATOM 659 N N . ASP A 1 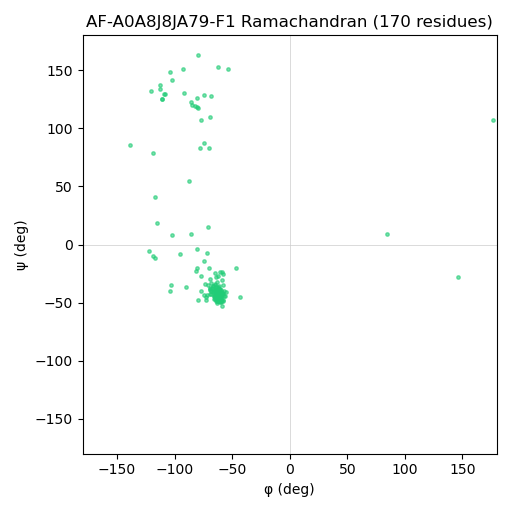82 ? 1.901 1.152 -21.930 1.00 85.06 82 ASP A N 1
ATOM 660 C CA . ASP A 1 82 ? 2.236 1.625 -20.587 1.00 85.06 82 ASP A CA 1
ATOM 661 C C . ASP A 1 82 ? 2.512 0.405 -19.703 1.00 85.06 82 ASP A C 1
ATOM 663 O O . ASP A 1 82 ? 1.617 -0.371 -19.370 1.00 85.06 82 ASP A O 1
ATOM 667 N N . ILE A 1 83 ? 3.789 0.202 -19.380 1.00 88.19 83 ILE A N 1
ATOM 668 C CA . ILE A 1 83 ? 4.238 -0.979 -18.639 1.00 88.19 83 ILE A CA 1
ATOM 669 C C . ILE A 1 83 ? 3.652 -0.978 -17.224 1.00 88.19 83 ILE A C 1
ATOM 671 O O . ILE A 1 83 ? 3.367 -2.045 -16.694 1.00 88.19 83 ILE A O 1
ATOM 675 N N . PHE A 1 84 ? 3.489 0.192 -16.603 1.00 88.12 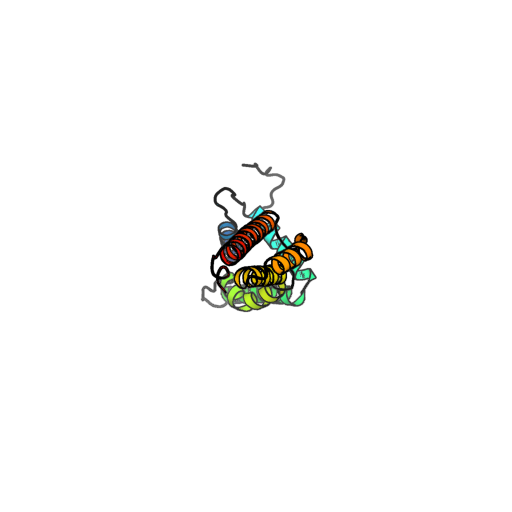84 PHE A N 1
ATOM 676 C CA . PHE A 1 84 ? 3.028 0.266 -15.221 1.00 88.12 84 PHE A CA 1
ATOM 677 C C . PHE A 1 84 ? 1.545 -0.088 -15.116 1.00 88.12 84 PHE A C 1
ATOM 679 O O . PHE A 1 84 ? 1.181 -0.934 -14.303 1.00 88.12 84 PHE A O 1
ATOM 686 N N . GLU A 1 85 ? 0.720 0.464 -16.005 1.00 88.00 85 GLU A N 1
ATOM 687 C CA . GLU A 1 85 ? -0.709 0.142 -16.062 1.00 88.00 85 GLU A CA 1
ATOM 688 C C . GLU A 1 85 ? -0.964 -1.321 -16.444 1.00 88.00 85 GLU A C 1
ATOM 690 O O . GLU A 1 85 ? -1.809 -1.978 -15.837 1.00 88.00 85 GLU A O 1
ATOM 695 N N . ALA A 1 86 ? -0.187 -1.876 -17.381 1.00 90.25 86 ALA A N 1
ATOM 696 C CA . ALA A 1 86 ? -0.281 -3.296 -17.723 1.00 90.25 86 ALA A CA 1
ATOM 697 C C . ALA A 1 86 ? 0.019 -4.199 -16.512 1.00 90.25 86 ALA A C 1
ATOM 699 O O . ALA A 1 86 ? -0.706 -5.159 -16.257 1.00 90.25 86 ALA A O 1
ATOM 700 N N . LEU A 1 87 ? 1.052 -3.868 -15.729 1.00 92.75 87 LEU A N 1
ATOM 701 C CA . LEU A 1 87 ? 1.393 -4.620 -14.520 1.00 92.75 87 LEU A CA 1
ATOM 702 C C . LEU A 1 87 ? 0.348 -4.453 -13.410 1.00 92.75 87 LEU A C 1
ATOM 704 O O . LEU A 1 87 ? 0.051 -5.435 -12.733 1.00 92.75 87 LEU A O 1
ATOM 708 N N . LYS A 1 88 ? -0.218 -3.252 -13.223 1.00 90.81 88 LYS A N 1
ATOM 709 C CA . LYS A 1 88 ? -1.325 -3.025 -12.276 1.00 90.81 88 LYS A CA 1
ATOM 710 C C . LYS A 1 88 ? -2.512 -3.912 -12.636 1.00 90.81 88 LYS A C 1
ATOM 712 O O . LYS A 1 88 ? -2.929 -4.721 -11.816 1.00 90.81 88 LYS A O 1
ATOM 717 N N . SER A 1 89 ? -2.962 -3.862 -13.889 1.00 91.94 89 SER A N 1
ATOM 718 C CA . SER A 1 89 ? -4.099 -4.664 -14.349 1.00 91.94 89 SER A CA 1
ATOM 719 C C . SER A 1 89 ? -3.905 -6.176 -14.180 1.00 91.94 89 SER A C 1
ATOM 721 O O . SER A 1 89 ? -4.896 -6.886 -14.033 1.00 91.94 89 SER A O 1
ATOM 723 N N . GLU A 1 90 ? -2.672 -6.684 -14.250 1.00 93.50 90 GLU A N 1
ATOM 724 C CA . GLU A 1 90 ? -2.391 -8.124 -14.158 1.00 93.50 90 GLU A CA 1
ATOM 725 C C . GLU A 1 90 ? -2.152 -8.601 -12.715 1.00 93.50 90 GLU A C 1
ATOM 727 O O . GLU A 1 90 ? -2.570 -9.702 -12.360 1.00 93.50 90 GLU A O 1
ATOM 732 N N . TYR A 1 91 ? -1.495 -7.793 -11.875 1.00 93.00 91 TYR A N 1
ATOM 733 C CA . TYR A 1 91 ? -0.979 -8.243 -10.574 1.00 93.00 91 TYR A CA 1
ATOM 734 C C . TYR A 1 91 ? -1.588 -7.544 -9.353 1.00 93.00 91 TYR A C 1
ATOM 736 O O . TYR A 1 91 ? -1.361 -8.010 -8.235 1.00 93.00 91 TYR A O 1
ATOM 744 N N . GLU A 1 92 ? -2.342 -6.451 -9.510 1.00 89.94 92 GLU A N 1
ATOM 745 C CA . GLU A 1 92 ? -2.844 -5.653 -8.379 1.00 89.94 92 GLU A CA 1
ATOM 746 C C . GLU A 1 92 ? -3.695 -6.477 -7.407 1.00 89.94 92 GLU A C 1
ATOM 748 O O . GLU A 1 92 ? -3.417 -6.473 -6.210 1.00 89.94 92 GLU A O 1
ATOM 753 N N . GLU A 1 93 ? -4.659 -7.262 -7.895 1.00 86.81 93 GLU A N 1
ATOM 754 C CA . GLU A 1 93 ? -5.484 -8.110 -7.024 1.00 86.81 93 GLU A CA 1
ATOM 755 C C . GLU A 1 93 ? -4.660 -9.148 -6.251 1.00 86.81 93 GLU A C 1
ATOM 757 O O . GLU A 1 93 ? -4.943 -9.437 -5.087 1.00 86.81 93 GLU A O 1
ATOM 762 N N . GLU A 1 94 ? -3.642 -9.735 -6.883 1.00 87.06 94 GLU A N 1
ATOM 763 C CA . GLU A 1 94 ? -2.783 -10.719 -6.225 1.00 87.06 94 GLU A CA 1
ATOM 764 C C . GLU A 1 94 ? -1.923 -10.055 -5.147 1.00 87.06 94 GLU A C 1
ATOM 766 O O . GLU A 1 94 ? -1.822 -10.581 -4.040 1.00 87.06 94 GLU A O 1
ATOM 771 N N . ILE A 1 95 ? -1.363 -8.873 -5.427 1.00 87.44 95 ILE A N 1
ATOM 772 C CA . ILE A 1 95 ? -0.617 -8.070 -4.449 1.00 87.44 95 ILE A CA 1
ATOM 773 C C . ILE A 1 95 ? -1.526 -7.686 -3.277 1.00 87.44 95 ILE A C 1
ATOM 775 O O . ILE A 1 95 ? -1.136 -7.863 -2.120 1.00 87.44 95 ILE A O 1
ATOM 779 N N . LEU A 1 96 ? -2.744 -7.212 -3.559 1.00 83.25 96 LEU A N 1
ATOM 780 C CA . LEU A 1 96 ? -3.700 -6.785 -2.541 1.00 83.25 96 LEU A CA 1
ATOM 781 C C . LEU A 1 96 ? -4.089 -7.922 -1.601 1.00 83.25 96 LEU A C 1
ATOM 783 O O . LEU A 1 96 ? -4.187 -7.667 -0.410 1.00 83.25 96 LEU A O 1
ATOM 787 N N . LYS A 1 97 ? -4.202 -9.174 -2.062 1.00 80.19 97 LYS A N 1
ATOM 788 C CA . LYS A 1 97 ? -4.451 -10.331 -1.172 1.00 80.19 97 LYS A CA 1
ATOM 789 C C . LYS A 1 97 ? -3.377 -10.492 -0.092 1.00 80.19 97 LYS A C 1
ATOM 791 O O . LYS A 1 97 ? -3.682 -10.853 1.036 1.00 80.19 97 LYS A O 1
ATOM 796 N N . TYR A 1 98 ? -2.124 -10.178 -0.412 1.00 73.06 98 TYR A N 1
ATOM 797 C CA . TYR A 1 98 ? -1.018 -10.232 0.548 1.00 73.06 98 TYR A CA 1
ATOM 798 C C . TYR A 1 98 ? -0.924 -8.988 1.446 1.00 73.06 98 TYR A C 1
ATOM 800 O O . TYR A 1 98 ? -0.332 -9.074 2.524 1.00 73.06 98 TYR A O 1
ATOM 808 N N . ILE A 1 99 ? -1.469 -7.844 1.009 1.00 69.69 99 ILE A N 1
ATOM 809 C CA . ILE A 1 99 ? -1.632 -6.636 1.841 1.00 69.69 99 ILE A CA 1
ATOM 810 C C . ILE A 1 99 ? -2.818 -6.806 2.802 1.00 69.69 99 ILE A C 1
ATOM 812 O O . ILE A 1 99 ? -2.732 -6.413 3.963 1.00 69.69 99 ILE A O 1
ATOM 816 N N . ALA A 1 100 ? -3.904 -7.404 2.313 1.00 61.53 100 ALA A N 1
ATOM 817 C CA . ALA A 1 100 ? -5.160 -7.645 3.011 1.00 61.53 100 ALA A CA 1
ATOM 818 C C . ALA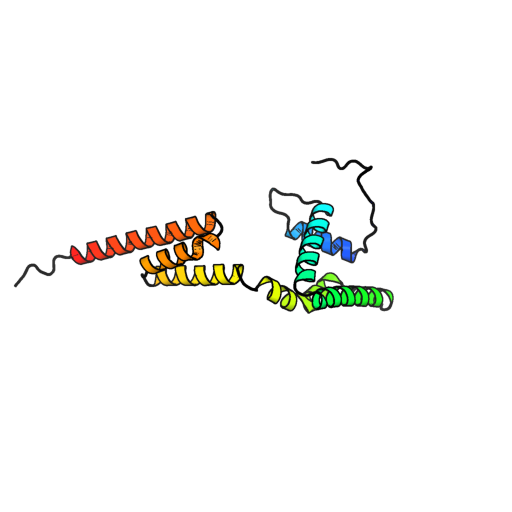 A 1 100 ? -5.009 -8.607 4.202 1.00 61.53 100 ALA A C 1
ATOM 820 O O . ALA A 1 100 ? -5.709 -8.465 5.204 1.00 61.53 100 ALA A O 1
ATOM 821 N N . ASP A 1 101 ? -4.029 -9.513 4.162 1.00 56.12 101 ASP A N 1
ATOM 822 C CA . ASP A 1 101 ? -3.759 -10.482 5.228 1.00 56.12 101 ASP A CA 1
ATOM 823 C C . ASP A 1 101 ? -3.191 -9.829 6.515 1.00 56.12 101 ASP A C 1
ATOM 825 O O . ASP A 1 101 ? -1.981 -9.778 6.756 1.00 56.12 101 ASP A O 1
ATOM 829 N N . SER A 1 102 ? -4.083 -9.294 7.360 1.00 57.94 102 SER A N 1
ATOM 830 C CA . SER A 1 102 ? -4.504 -9.902 8.643 1.00 57.94 102 SER A CA 1
ATOM 831 C C . SER A 1 102 ? -4.815 -8.884 9.740 1.00 57.94 102 SER A C 1
ATOM 833 O O . SER A 1 102 ? -5.597 -9.186 10.634 1.00 57.94 102 SER A O 1
ATOM 835 N N . GLU A 1 103 ? -4.210 -7.697 9.749 1.00 59.56 103 GLU A N 1
ATOM 836 C CA . GLU A 1 103 ? -4.406 -6.741 10.857 1.00 59.56 103 GLU A CA 1
ATOM 837 C C . GLU A 1 103 ? -5.337 -5.589 10.508 1.00 59.56 103 GLU A C 1
ATOM 839 O O . GLU A 1 103 ? -6.185 -5.245 11.328 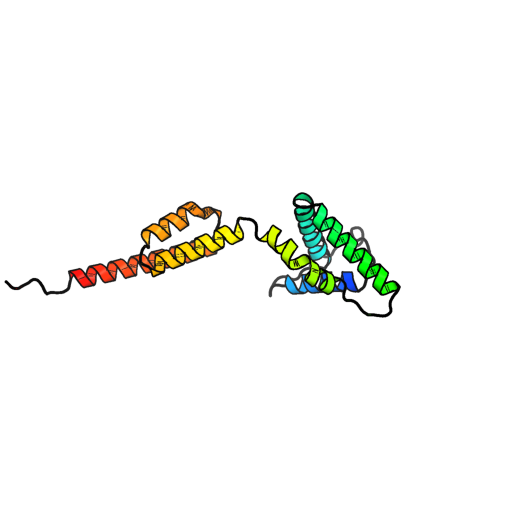1.00 59.56 103 GLU A O 1
ATOM 844 N N . TRP A 1 104 ? -5.240 -5.047 9.293 1.00 62.44 104 TRP A N 1
ATOM 845 C CA . TRP A 1 104 ? -6.070 -3.918 8.869 1.00 62.44 104 TRP A CA 1
ATOM 846 C C . TRP A 1 104 ? -7.512 -4.345 8.572 1.00 62.44 104 TRP A C 1
ATOM 848 O O . TRP A 1 104 ? -8.450 -3.722 9.060 1.00 62.44 104 TRP A O 1
ATOM 858 N N . GLU A 1 105 ? -7.703 -5.471 7.876 1.00 66.69 105 GLU A N 1
ATOM 859 C CA . GLU A 1 105 ? -9.033 -6.072 7.705 1.00 66.69 105 GLU A CA 1
ATOM 860 C C . GLU A 1 105 ? -9.628 -6.533 9.035 1.00 66.69 105 GLU A C 1
ATOM 862 O O . GLU A 1 105 ? -10.810 -6.332 9.281 1.00 66.69 105 GLU A O 1
ATOM 867 N N . THR A 1 106 ? -8.816 -7.085 9.940 1.00 72.88 106 THR A N 1
ATOM 868 C CA . THR A 1 106 ? -9.297 -7.459 11.277 1.00 72.88 106 THR A CA 1
ATOM 869 C C . THR A 1 106 ? -9.714 -6.226 12.077 1.00 72.88 106 THR A C 1
ATOM 871 O O . THR A 1 106 ? -10.784 -6.240 12.675 1.00 72.88 106 THR A O 1
ATOM 874 N N . ALA A 1 107 ? -8.928 -5.144 12.064 1.00 79.69 107 ALA A N 1
ATOM 875 C CA . ALA A 1 107 ? -9.291 -3.883 12.714 1.00 79.69 107 ALA A CA 1
ATOM 876 C C . ALA A 1 107 ? -10.583 -3.295 12.127 1.00 79.69 107 ALA A C 1
ATOM 878 O O . ALA A 1 107 ? -11.474 -2.897 12.877 1.00 79.69 107 ALA A O 1
ATOM 879 N N . ARG A 1 108 ? -10.729 -3.328 10.797 1.00 82.94 108 ARG A N 1
ATOM 880 C CA . ARG A 1 108 ? -11.949 -2.912 10.100 1.00 82.94 108 ARG A CA 1
ATOM 881 C C . ARG A 1 108 ? -13.157 -3.774 10.481 1.00 82.94 108 ARG A C 1
ATOM 883 O O . ARG A 1 108 ? -14.186 -3.224 10.854 1.00 82.94 108 ARG A O 1
ATOM 890 N N . ASN A 1 109 ? -13.034 -5.098 10.454 1.00 84.69 109 ASN A N 1
ATOM 891 C CA . ASN A 1 109 ? -14.117 -6.012 10.829 1.00 84.69 109 ASN A CA 1
ATOM 892 C C . ASN A 1 109 ? -14.523 -5.818 12.297 1.00 84.69 109 ASN A C 1
ATOM 894 O O . ASN A 1 109 ? -15.706 -5.800 12.621 1.00 84.69 109 ASN A O 1
ATOM 898 N N . ILE A 1 110 ? -13.551 -5.623 13.195 1.00 89.00 110 ILE A N 1
ATOM 899 C CA . ILE A 1 110 ? -13.819 -5.317 14.606 1.00 89.00 110 ILE A CA 1
ATOM 900 C C . ILE A 1 110 ? -14.546 -3.975 14.735 1.00 89.00 110 ILE A C 1
ATOM 902 O O . ILE A 1 110 ? -15.490 -3.882 15.515 1.00 89.00 110 ILE A O 1
ATOM 906 N N . LYS A 1 111 ? -14.155 -2.951 13.967 1.00 92.38 111 LYS A N 1
ATOM 907 C CA . LYS A 1 111 ? -14.861 -1.665 13.934 1.00 92.38 111 LYS A CA 1
ATOM 908 C C . LYS A 1 111 ? -16.313 -1.829 13.492 1.00 92.38 111 LYS A C 1
ATOM 910 O O . LYS A 1 111 ? -17.199 -1.334 14.178 1.00 92.38 111 LYS A O 1
ATOM 915 N N . GLU A 1 112 ? -16.556 -2.553 12.402 1.00 92.50 112 GLU A N 1
ATOM 916 C CA . GLU A 1 112 ? -17.908 -2.824 11.897 1.00 92.50 112 GLU A CA 1
ATOM 917 C C . GLU A 1 112 ? -18.758 -3.574 12.948 1.00 92.50 112 GLU A C 1
ATOM 919 O O . GLU A 1 112 ? -19.920 -3.231 13.161 1.00 92.50 112 GLU A O 1
ATOM 924 N N . ILE A 1 113 ? -18.167 -4.525 13.687 1.00 93.00 113 ILE A N 1
ATOM 925 C CA . ILE A 1 113 ? -18.822 -5.207 14.821 1.00 93.00 113 ILE A CA 1
ATOM 926 C C . ILE A 1 113 ? -19.155 -4.224 15.953 1.00 93.00 113 ILE A C 1
ATOM 928 O O . ILE A 1 113 ? -20.263 -4.260 16.483 1.00 93.00 113 ILE A O 1
ATOM 932 N N . ILE A 1 114 ? -18.222 -3.347 16.335 1.00 94.06 114 ILE A N 1
ATOM 933 C CA . ILE A 1 114 ? -18.443 -2.336 17.382 1.00 94.06 114 ILE A CA 1
ATOM 934 C C . ILE A 1 114 ? -19.590 -1.402 16.984 1.00 94.06 114 ILE A C 1
ATOM 936 O O . ILE A 1 114 ? -20.481 -1.149 17.792 1.00 94.06 114 ILE A O 1
ATOM 940 N N . GLU A 1 115 ? -19.599 -0.915 15.743 1.00 94.31 115 GLU A N 1
ATOM 941 C CA . GLU A 1 115 ? -20.651 -0.031 15.232 1.00 94.31 115 GLU A CA 1
ATOM 942 C C . GLU A 1 115 ? -22.016 -0.733 15.199 1.00 94.31 115 GLU A C 1
ATOM 944 O O . GLU A 1 115 ? -23.013 -0.145 15.624 1.00 94.31 115 GLU A O 1
ATOM 949 N N . ALA A 1 116 ? -22.068 -2.004 14.788 1.00 93.31 116 ALA A N 1
ATOM 950 C CA . ALA A 1 116 ? -23.287 -2.808 14.849 1.00 93.31 116 ALA A CA 1
ATOM 951 C C . ALA A 1 116 ? -23.794 -2.978 16.293 1.00 93.31 116 ALA A C 1
ATOM 953 O O . ALA A 1 116 ? -24.965 -2.725 16.568 1.00 93.31 116 ALA A O 1
ATOM 954 N N . LEU A 1 117 ? -22.909 -3.307 17.242 1.00 93.94 117 LEU A N 1
ATOM 955 C CA . LEU A 1 117 ? -23.264 -3.453 18.659 1.00 93.94 117 LEU A CA 1
ATOM 956 C C . LEU A 1 117 ? -23.800 -2.149 19.266 1.00 93.94 117 LEU A C 1
ATOM 958 O O . LEU A 1 117 ? -24.736 -2.187 20.065 1.00 93.94 117 LEU A O 1
ATOM 962 N N . ILE A 1 118 ? -23.239 -0.997 18.887 1.00 93.50 118 ILE A N 1
ATOM 963 C CA . ILE A 1 118 ? -23.752 0.316 19.302 1.00 93.50 118 ILE A CA 1
ATOM 964 C C . ILE A 1 118 ? -25.170 0.531 18.760 1.00 93.50 118 ILE A C 1
ATOM 966 O O . ILE A 1 118 ? -26.062 0.895 19.528 1.00 93.50 118 ILE A O 1
ATOM 970 N N . ASN A 1 119 ? -25.379 0.283 17.464 1.00 92.62 119 ASN A N 1
ATOM 971 C CA . ASN A 1 119 ? -26.668 0.485 16.796 1.00 92.62 119 ASN A CA 1
ATOM 972 C C . ASN A 1 119 ? -27.769 -0.430 17.352 1.00 92.62 119 ASN A C 1
ATOM 974 O O . ASN A 1 119 ? -28.907 0.008 17.515 1.00 92.62 119 ASN A O 1
ATOM 978 N N . ASP A 1 120 ? -27.415 -1.662 17.714 1.00 91.44 120 ASP A N 1
ATOM 979 C CA . ASP A 1 120 ? -28.331 -2.644 18.301 1.00 91.44 120 ASP A CA 1
ATOM 980 C C . ASP A 1 120 ? -28.564 -2.424 19.813 1.00 91.44 120 ASP A C 1
ATOM 982 O O . ASP A 1 120 ? -29.380 -3.105 20.437 1.00 91.44 120 ASP A O 1
ATOM 986 N N . GLY A 1 121 ? -27.873 -1.456 20.428 1.00 89.12 121 GLY A N 1
ATOM 987 C CA . GLY A 1 121 ? -28.024 -1.097 21.841 1.00 89.12 121 GLY A CA 1
ATOM 988 C C . GLY A 1 121 ? -27.208 -1.950 22.822 1.00 89.12 121 GLY A C 1
ATOM 989 O O . GLY A 1 121 ? -27.364 -1.803 24.037 1.00 89.12 121 GLY A O 1
ATOM 990 N N . TYR A 1 122 ? -26.301 -2.796 22.331 1.00 92.44 122 TYR A N 1
ATOM 991 C CA . TYR A 1 122 ? -25.367 -3.614 23.118 1.00 92.44 122 TYR A CA 1
ATOM 992 C C . TYR A 1 122 ? -24.070 -2.856 23.434 1.00 92.44 122 TYR A C 1
ATOM 994 O O . TYR A 1 122 ? -22.960 -3.307 23.149 1.00 92.44 122 TYR A O 1
ATOM 1002 N N . VAL A 1 123 ? -24.201 -1.678 24.040 1.00 92.88 123 VAL A N 1
ATOM 1003 C CA . VAL A 1 123 ? -23.087 -0.724 24.163 1.00 92.88 123 VAL A CA 1
ATOM 1004 C C . VAL A 1 123 ? -21.982 -1.203 25.115 1.00 92.88 123 VAL A C 1
ATOM 1006 O O . VAL A 1 123 ? -20.811 -0.907 24.894 1.00 92.88 123 VAL A O 1
ATOM 1009 N N . ASP A 1 124 ? -22.318 -2.004 26.128 1.00 90.12 124 ASP A N 1
ATOM 1010 C CA . ASP A 1 124 ? -21.311 -2.595 27.021 1.00 90.12 124 ASP A CA 1
ATOM 1011 C C . ASP A 1 124 ? -20.466 -3.656 26.289 1.00 90.12 124 ASP A C 1
ATOM 1013 O O . ASP A 1 124 ? -19.247 -3.683 26.432 1.00 90.12 124 ASP A O 1
ATOM 1017 N N . ALA A 1 125 ? -21.081 -4.450 25.402 1.00 91.19 125 ALA A N 1
ATOM 1018 C CA . ALA A 1 125 ? -20.355 -5.398 24.554 1.00 91.19 125 ALA A CA 1
ATOM 1019 C C . ALA A 1 125 ? -19.475 -4.676 23.521 1.00 91.19 125 ALA A C 1
ATOM 1021 O O . ALA A 1 125 ? -18.356 -5.109 23.252 1.00 91.19 125 ALA A O 1
ATOM 1022 N N . ALA A 1 126 ? -19.945 -3.551 22.971 1.00 93.00 126 ALA A N 1
ATOM 1023 C CA . ALA A 1 126 ? -19.135 -2.697 22.103 1.00 93.00 126 ALA A CA 1
ATOM 1024 C C . ALA A 1 126 ? -17.874 -2.186 22.826 1.00 93.00 126 ALA A C 1
ATOM 1026 O O . ALA A 1 126 ? -16.784 -2.201 22.250 1.00 93.00 126 ALA A O 1
ATOM 1027 N N . ALA A 1 127 ? -18.005 -1.784 24.098 1.00 93.81 127 ALA A N 1
ATOM 1028 C CA . ALA A 1 127 ? -16.879 -1.356 24.926 1.00 93.81 127 ALA A CA 1
ATOM 1029 C C . ALA A 1 127 ? -15.877 -2.496 25.158 1.00 93.81 127 ALA A C 1
ATOM 1031 O O . ALA A 1 127 ? -14.679 -2.302 24.949 1.00 93.81 127 ALA A O 1
ATOM 1032 N N . ASP A 1 128 ? -16.356 -3.688 25.518 1.00 93.44 128 ASP A N 1
ATOM 1033 C CA . ASP A 1 128 ? -15.502 -4.860 25.735 1.00 93.44 128 ASP A CA 1
ATOM 1034 C C . ASP A 1 128 ? -14.718 -5.230 24.471 1.00 93.44 128 ASP A C 1
ATOM 1036 O O . ASP A 1 128 ? -13.499 -5.416 24.519 1.00 93.44 128 ASP A O 1
ATOM 1040 N N . VAL A 1 129 ? -15.391 -5.266 23.316 1.00 92.69 129 VAL A N 1
ATOM 1041 C CA . VAL A 1 129 ? -14.761 -5.570 22.024 1.00 92.69 129 VAL A CA 1
ATOM 1042 C C . VAL A 1 129 ? -13.702 -4.521 21.663 1.00 92.69 129 VAL A C 1
ATOM 1044 O O . VAL A 1 129 ? -12.609 -4.896 21.224 1.00 92.69 129 VAL A O 1
ATOM 1047 N N . LEU A 1 130 ? -13.973 -3.230 21.891 1.00 94.44 130 LEU A N 1
ATOM 1048 C CA . LEU A 1 130 ? -13.002 -2.153 21.671 1.00 94.44 130 LEU A CA 1
ATOM 1049 C C . LEU A 1 130 ? -11.776 -2.298 22.587 1.00 94.44 130 LEU A C 1
ATOM 1051 O O . LEU A 1 130 ? -10.639 -2.240 22.114 1.00 94.44 130 LEU A O 1
ATOM 1055 N N . PHE A 1 131 ? -11.982 -2.530 23.887 1.00 92.88 131 PHE A N 1
ATOM 1056 C CA . PHE A 1 131 ? -10.888 -2.651 24.855 1.00 92.88 131 PHE A CA 1
ATOM 1057 C C . PHE A 1 131 ? -10.027 -3.896 24.625 1.00 92.88 131 PHE A C 1
ATOM 1059 O O . PHE A 1 131 ? -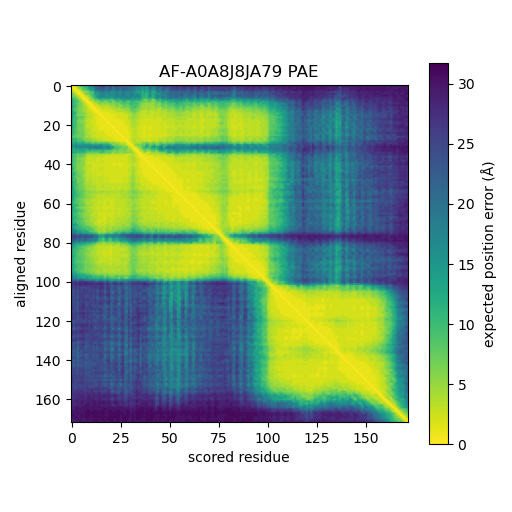8.798 -3.796 24.674 1.00 92.88 131 PHE A O 1
ATOM 1066 N N . MET A 1 132 ? -10.637 -5.044 24.309 1.00 91.19 132 MET A N 1
ATOM 1067 C CA . MET A 1 132 ? -9.913 -6.278 23.971 1.00 91.19 132 MET A CA 1
ATOM 1068 C C . MET A 1 132 ? -9.023 -6.116 22.732 1.00 91.19 132 MET A C 1
ATOM 1070 O O . MET A 1 132 ? -8.029 -6.827 22.587 1.00 91.19 132 MET A O 1
ATOM 1074 N N . ASN A 1 133 ? -9.346 -5.158 21.861 1.00 89.88 133 ASN A N 1
ATOM 1075 C CA . ASN A 1 133 ? -8.655 -4.924 20.598 1.00 89.88 133 ASN A CA 1
ATOM 1076 C C . ASN A 1 133 ? -7.938 -3.568 20.524 1.00 89.88 133 ASN A C 1
ATOM 1078 O O . ASN A 1 133 ? -7.554 -3.148 19.436 1.00 89.88 133 ASN A O 1
ATOM 1082 N N . LYS A 1 134 ? -7.674 -2.912 21.665 1.00 87.94 134 LYS A N 1
ATOM 1083 C CA . LYS A 1 134 ? -6.989 -1.605 21.757 1.00 87.94 134 LYS A CA 1
ATOM 1084 C C . LYS A 1 134 ? -5.770 -1.471 20.837 1.00 87.94 134 LYS A C 1
ATOM 1086 O O . LYS A 1 134 ? -5.591 -0.444 20.198 1.00 87.94 134 LYS A O 1
ATOM 1091 N N . ASN A 1 135 ? -4.918 -2.495 20.788 1.00 84.38 135 ASN A N 1
ATOM 1092 C CA . ASN A 1 135 ? -3.644 -2.440 20.061 1.00 84.38 135 ASN A CA 1
ATOM 1093 C C . ASN A 1 135 ? -3.807 -2.465 18.532 1.00 84.38 135 ASN A C 1
ATOM 1095 O O . ASN A 1 135 ? -2.817 -2.329 17.821 1.00 84.38 135 ASN A O 1
ATOM 1099 N N . ARG A 1 136 ? -5.029 -2.678 18.030 1.00 81.81 136 ARG A N 1
ATOM 1100 C CA . ARG A 1 136 ? -5.338 -2.767 16.597 1.00 81.81 136 ARG A CA 1
ATOM 1101 C C . ARG A 1 136 ? -5.816 -1.444 16.001 1.00 81.81 136 ARG A C 1
ATOM 1103 O O . ARG A 1 136 ? -5.951 -1.362 14.787 1.00 81.81 136 ARG A O 1
ATOM 1110 N N . PHE A 1 137 ? -6.063 -0.434 16.833 1.00 83.56 137 PHE A N 1
ATOM 1111 C CA . PHE A 1 137 ? -6.567 0.865 16.401 1.00 83.56 137 PHE A CA 1
ATOM 1112 C C . PHE A 1 137 ? -5.510 1.955 16.604 1.00 83.56 137 PHE A C 1
ATOM 1114 O O . PHE A 1 137 ? -4.873 1.998 17.663 1.00 83.56 137 PHE A O 1
ATOM 1121 N N . PRO A 1 138 ? -5.335 2.869 15.635 1.00 85.62 138 PRO A N 1
ATOM 1122 C CA . PRO A 1 138 ? -4.663 4.140 15.871 1.00 85.62 138 PRO A CA 1
ATOM 1123 C C . PRO A 1 138 ? -5.308 4.895 17.041 1.00 85.62 138 PRO A C 1
ATOM 1125 O O . PRO A 1 138 ? -6.508 4.771 17.290 1.00 85.62 138 PRO A O 1
ATOM 1128 N N . GLU A 1 139 ? -4.524 5.713 17.747 1.00 85.19 139 GLU A N 1
ATOM 1129 C CA . GLU A 1 139 ? -4.990 6.414 18.952 1.00 85.19 139 GLU A CA 1
ATOM 1130 C C . GLU A 1 139 ? -6.229 7.288 18.690 1.00 85.19 139 GLU A C 1
ATOM 1132 O O . GLU A 1 139 ? -7.154 7.313 19.505 1.00 85.19 139 GLU A O 1
ATOM 1137 N N . ASP A 1 140 ? -6.273 7.967 17.544 1.00 88.81 140 ASP A N 1
ATOM 1138 C CA . ASP A 1 140 ? -7.389 8.839 17.173 1.00 88.81 140 ASP A CA 1
ATOM 1139 C C . ASP A 1 140 ? -8.673 8.046 16.893 1.00 88.81 140 ASP A C 1
ATOM 1141 O O . ASP A 1 140 ? -9.750 8.423 17.354 1.00 88.81 140 ASP A O 1
ATOM 1145 N N . GLU A 1 141 ? -8.558 6.897 16.224 1.00 88.12 141 GLU A N 1
ATOM 1146 C CA . GLU A 1 141 ? -9.699 6.023 15.934 1.00 88.12 141 GLU A CA 1
ATOM 1147 C C . GLU A 1 141 ? -10.237 5.356 17.209 1.00 88.12 141 GLU A C 1
ATOM 1149 O O . GLU A 1 141 ? -11.449 5.272 17.415 1.00 88.12 141 GLU A O 1
ATOM 1154 N N . PHE A 1 142 ? -9.345 4.961 18.124 1.00 92.12 142 PHE A N 1
ATOM 1155 C CA . PHE A 1 142 ? -9.735 4.445 19.435 1.00 92.12 142 PHE A CA 1
ATOM 1156 C C . PHE A 1 142 ? -10.522 5.487 20.249 1.00 92.12 142 PHE A C 1
ATOM 1158 O O . PHE A 1 142 ? -11.529 5.153 20.882 1.00 92.12 142 PHE A O 1
ATOM 1165 N N . LYS A 1 143 ? -10.088 6.757 20.230 1.00 92.50 143 LYS A N 1
ATOM 1166 C CA . LYS A 1 143 ? -10.785 7.866 20.905 1.00 92.50 143 LYS A CA 1
ATOM 1167 C C . LYS A 1 143 ? -12.164 8.119 20.303 1.00 92.50 143 LYS A C 1
ATOM 1169 O O . LYS A 1 143 ? -13.119 8.289 21.059 1.00 92.50 143 LYS A O 1
ATOM 1174 N N . GLU A 1 144 ? -12.277 8.118 18.976 1.00 94.94 144 GLU A N 1
ATOM 1175 C CA . GLU A 1 144 ? -13.552 8.316 18.279 1.00 94.94 144 GLU A CA 1
ATOM 1176 C C . GLU A 1 144 ? -14.568 7.223 18.645 1.00 94.94 144 GLU A C 1
ATOM 1178 O O . GLU A 1 144 ? -15.695 7.527 19.041 1.00 94.94 144 GLU A O 1
ATOM 1183 N N . LEU A 1 145 ? -14.162 5.950 18.581 1.00 93.56 145 LEU A N 1
ATOM 1184 C CA . LEU A 1 145 ? -15.027 4.825 18.948 1.00 93.56 145 LEU A CA 1
ATOM 1185 C C . LEU A 1 145 ? -15.408 4.861 20.432 1.00 93.56 145 LEU A C 1
ATOM 1187 O O . LEU A 1 145 ? -16.570 4.647 20.771 1.00 93.56 145 LEU A O 1
ATOM 1191 N N . SER A 1 146 ? -14.468 5.211 21.314 1.00 94.50 146 SER A N 1
ATOM 1192 C CA . SER A 1 146 ? -14.750 5.384 22.746 1.00 94.50 146 SER A CA 1
ATOM 1193 C C . SER A 1 146 ? -15.803 6.469 22.996 1.00 94.50 146 SER A C 1
ATOM 1195 O O . SER A 1 146 ? -16.700 6.280 23.818 1.00 94.50 146 SER A O 1
ATOM 1197 N N . ALA A 1 147 ? -15.723 7.594 22.277 1.00 94.94 147 ALA A N 1
ATOM 1198 C CA . ALA A 1 147 ? -16.695 8.679 22.384 1.00 94.94 147 ALA A CA 1
ATOM 1199 C C . ALA A 1 147 ? -18.089 8.241 21.907 1.00 94.94 147 ALA A C 1
ATOM 1201 O O . ALA A 1 147 ? -19.063 8.436 22.634 1.00 94.94 147 ALA A O 1
ATOM 1202 N N . LYS A 1 148 ? -18.178 7.567 20.751 1.00 94.56 148 LYS A N 1
ATOM 1203 C CA . LYS A 1 148 ? -19.439 7.015 20.220 1.00 94.56 148 LYS A CA 1
ATOM 1204 C C . LYS A 1 148 ? -20.110 6.049 21.203 1.00 94.56 148 LYS A C 1
ATOM 1206 O O . LYS A 1 148 ? -21.314 6.139 21.441 1.00 94.56 148 LYS A O 1
ATOM 1211 N N . ILE A 1 149 ? -19.333 5.154 21.814 1.00 94.31 149 ILE A N 1
ATOM 1212 C CA . ILE A 1 149 ? -19.818 4.216 22.838 1.00 94.31 149 ILE A CA 1
ATOM 1213 C C . ILE A 1 149 ? -20.356 4.982 24.055 1.00 94.31 149 ILE A C 1
ATOM 1215 O O . ILE A 1 149 ? -21.454 4.696 24.533 1.00 94.31 149 ILE A O 1
ATOM 1219 N N . LEU A 1 150 ? -19.629 5.990 24.542 1.00 93.38 150 LEU A N 1
ATOM 1220 C CA . LEU A 1 150 ? -20.052 6.783 25.699 1.00 93.38 150 LEU A CA 1
ATOM 1221 C C . LEU A 1 150 ? -21.353 7.562 25.425 1.00 93.38 150 LEU A C 1
ATOM 1223 O O . LEU A 1 150 ? -22.262 7.574 26.259 1.00 93.38 150 LEU A O 1
ATOM 1227 N N . GLU A 1 151 ? -21.475 8.175 24.248 1.00 92.44 151 GLU A N 1
ATOM 1228 C CA . GLU A 1 151 ? -22.693 8.867 23.808 1.00 92.44 151 GLU A CA 1
ATOM 1229 C C . GLU A 1 151 ? -23.898 7.918 23.733 1.00 92.44 151 GLU A C 1
ATOM 1231 O O . GLU A 1 151 ? -24.991 8.244 24.218 1.00 92.44 151 GLU A O 1
ATOM 1236 N N . ALA A 1 152 ? -23.698 6.710 23.201 1.00 91.12 152 ALA A N 1
ATOM 1237 C CA . ALA A 1 152 ? -24.734 5.686 23.138 1.00 91.12 152 ALA A CA 1
ATOM 1238 C C . ALA A 1 152 ? -25.151 5.196 24.539 1.00 91.12 152 ALA A C 1
ATOM 1240 O O . ALA A 1 152 ? -26.347 5.074 24.821 1.00 91.12 152 ALA A O 1
ATOM 1241 N N . GLN A 1 153 ? -24.199 5.006 25.461 1.00 90.75 153 GLN A N 1
ATOM 1242 C CA . GLN A 1 153 ? -24.475 4.666 26.865 1.00 90.75 153 GLN A CA 1
ATOM 1243 C C . GLN A 1 153 ? -25.327 5.734 27.560 1.00 90.75 153 GLN A C 1
ATOM 1245 O O . GLN A 1 153 ? -26.293 5.405 28.256 1.00 90.75 153 GLN A O 1
ATOM 1250 N N . ILE A 1 154 ? -24.996 7.016 27.371 1.00 90.75 154 ILE A N 1
ATOM 1251 C CA . ILE A 1 154 ? -25.762 8.137 27.937 1.00 90.75 154 ILE A CA 1
ATOM 1252 C C . ILE A 1 154 ? -27.188 8.142 27.380 1.00 90.75 154 ILE A C 1
ATOM 1254 O O . ILE A 1 154 ? -28.150 8.303 28.135 1.00 90.75 154 ILE A O 1
ATOM 1258 N N . THR A 1 155 ? -27.335 7.938 26.071 1.00 88.94 155 THR A N 1
ATOM 1259 C CA . THR A 1 155 ? -28.638 7.924 25.394 1.00 88.94 155 THR A CA 1
ATOM 1260 C C . THR A 1 155 ? -29.521 6.783 25.903 1.00 88.94 155 THR A C 1
ATOM 1262 O O . THR A 1 155 ? -30.685 7.005 26.249 1.00 88.94 155 THR A O 1
ATOM 1265 N N . LEU A 1 156 ? -28.962 5.578 26.057 1.00 86.56 156 LEU A N 1
ATOM 1266 C CA . LEU A 1 156 ? -29.685 4.436 26.615 1.00 86.56 156 LEU A CA 1
ATOM 1267 C C . LEU A 1 156 ? -30.105 4.666 28.069 1.00 86.56 156 LEU A C 1
ATOM 1269 O O . LEU A 1 156 ? -31.249 4.366 28.414 1.00 86.56 156 LEU A O 1
ATOM 1273 N N . LYS A 1 157 ? -29.235 5.233 28.916 1.00 84.19 157 LYS A N 1
ATOM 1274 C CA . LYS A 1 157 ? -29.581 5.552 30.313 1.00 84.19 157 LYS A CA 1
ATOM 1275 C C . LYS A 1 157 ? -30.746 6.535 30.400 1.00 84.19 157 LYS A C 1
ATOM 1277 O O . LYS A 1 157 ? -31.736 6.228 31.058 1.00 84.19 157 LYS A O 1
ATOM 1282 N N . LYS A 1 158 ? -30.691 7.636 29.644 1.00 82.44 158 LYS A N 1
ATOM 1283 C CA . LYS A 1 158 ? -31.788 8.617 29.572 1.00 82.44 158 LYS A CA 1
ATOM 1284 C C . LYS A 1 158 ? -33.100 7.988 29.096 1.00 82.44 158 LYS A C 1
ATOM 1286 O O . LYS A 1 158 ? -34.157 8.285 29.642 1.00 82.44 158 LYS A O 1
ATOM 1291 N N . SER A 1 159 ? -33.044 7.090 28.109 1.00 75.75 159 SER A N 1
ATOM 1292 C CA . SER A 1 159 ? -34.239 6.393 27.610 1.00 75.75 159 SER A CA 1
ATOM 1293 C C . SER A 1 159 ? -34.856 5.436 28.641 1.00 75.75 159 SER A C 1
ATOM 1295 O O . SER A 1 159 ? -36.079 5.318 28.719 1.00 75.75 159 SER A O 1
ATOM 1297 N N . LYS A 1 160 ? -34.026 4.777 29.463 1.00 73.31 160 LYS A N 1
ATOM 1298 C CA . LYS A 1 160 ? -34.480 3.898 30.549 1.00 73.31 160 LYS A CA 1
ATOM 1299 C C . LYS A 1 160 ? -35.074 4.703 31.701 1.00 73.31 160 LYS A C 1
ATOM 1301 O O . LYS A 1 160 ? -36.145 4.350 32.179 1.00 73.31 160 LYS A O 1
ATOM 1306 N N . GLU A 1 161 ? -34.438 5.804 32.092 1.00 68.12 161 GLU A N 1
ATOM 1307 C CA . GLU A 1 161 ? -34.952 6.715 33.125 1.00 68.12 161 GLU A CA 1
ATOM 1308 C C . GLU A 1 161 ? -36.306 7.321 32.723 1.00 68.12 161 GLU A C 1
ATOM 1310 O O . GLU A 1 161 ? -37.240 7.294 33.520 1.00 68.12 161 GLU A O 1
ATOM 1315 N N . ALA A 1 162 ? -36.466 7.742 31.461 1.00 59.41 162 ALA A N 1
ATOM 1316 C CA . ALA A 1 162 ? -37.730 8.268 30.937 1.00 59.41 162 ALA A CA 1
ATOM 1317 C C . ALA A 1 162 ? -38.882 7.241 30.935 1.00 59.41 162 ALA A C 1
ATOM 1319 O O . ALA A 1 162 ? -40.043 7.615 31.104 1.00 59.41 162 ALA A O 1
ATOM 1320 N N . ARG A 1 163 ? -38.578 5.946 30.751 1.00 58.16 163 ARG A N 1
ATOM 1321 C CA . ARG A 1 163 ? -39.574 4.862 30.838 1.00 58.16 163 ARG A CA 1
ATOM 1322 C C . ARG A 1 163 ? -39.995 4.568 32.277 1.00 58.16 163 ARG A C 1
ATOM 1324 O O . ARG A 1 163 ? -41.153 4.241 32.496 1.00 58.16 163 ARG A O 1
ATOM 1331 N N . VAL A 1 164 ? -39.084 4.699 33.241 1.00 58.47 164 VAL A N 1
ATOM 1332 C CA . VAL A 1 164 ? -39.372 4.470 34.669 1.00 58.47 164 VAL A CA 1
ATOM 1333 C C . VAL A 1 164 ? -40.129 5.652 35.290 1.00 58.47 164 VAL A C 1
ATOM 1335 O O . VAL A 1 164 ? -40.906 5.462 36.217 1.00 58.47 164 VAL A O 1
ATOM 1338 N N . SER A 1 165 ? -39.969 6.867 34.758 1.00 52.81 165 SER A N 1
ATOM 1339 C CA . SER A 1 165 ? -40.682 8.065 35.221 1.00 52.81 165 SER A CA 1
ATOM 1340 C C . SER A 1 165 ? -42.066 8.281 34.587 1.00 52.81 165 SER A C 1
ATOM 1342 O O . SER A 1 165 ? -42.633 9.361 34.748 1.00 52.81 165 SER A O 1
ATOM 1344 N N . SER A 1 166 ? -42.607 7.319 33.830 1.00 47.19 166 SER A N 1
ATOM 1345 C CA . SER A 1 166 ? -43.956 7.440 33.262 1.00 47.19 166 SER A CA 1
ATOM 1346 C C . SER A 1 166 ? -45.009 7.091 34.331 1.00 47.19 166 SER A C 1
ATOM 1348 O O . SER A 1 166 ? -45.003 5.966 34.832 1.00 47.19 166 SER A O 1
ATOM 1350 N N . PRO A 1 167 ? -45.899 8.025 34.718 1.00 50.09 167 PRO A N 1
ATOM 1351 C CA . PRO A 1 167 ? -46.919 7.794 35.733 1.00 50.09 167 PRO A CA 1
ATOM 1352 C C . PRO A 1 167 ? -48.070 6.991 35.118 1.00 50.09 167 PRO A C 1
ATOM 1354 O O . PRO A 1 167 ? -49.054 7.562 34.656 1.00 50.09 167 PRO A O 1
ATOM 1357 N N . ALA A 1 168 ? -47.923 5.670 35.062 1.00 53.72 168 ALA A N 1
ATOM 1358 C CA . ALA A 1 168 ? -49.007 4.764 34.675 1.00 53.72 168 ALA A CA 1
ATOM 1359 C C . ALA A 1 168 ? -49.339 3.703 35.738 1.00 53.72 168 ALA A C 1
ATOM 1361 O O . ALA A 1 168 ? -50.354 3.038 35.591 1.00 53.72 168 ALA A O 1
ATOM 1362 N N . ASP A 1 169 ? -48.576 3.616 36.835 1.00 51.31 169 ASP A N 1
ATOM 1363 C CA . ASP A 1 169 ? -48.839 2.678 37.942 1.00 51.31 169 ASP A CA 1
ATOM 1364 C C . ASP A 1 169 ? -49.139 3.411 39.267 1.00 51.31 169 ASP A C 1
ATOM 1366 O O . ASP A 1 169 ? -48.688 3.029 40.346 1.00 51.31 169 ASP A O 1
ATOM 1370 N N . MET A 1 170 ? -49.907 4.499 39.193 1.00 48.16 170 MET A N 1
ATOM 1371 C CA . MET A 1 170 ? -50.733 4.952 40.316 1.00 48.16 170 MET A CA 1
ATOM 1372 C C . MET A 1 170 ? -52.180 4.916 39.845 1.00 48.16 170 MET A C 1
ATOM 1374 O O . MET A 1 170 ? -52.686 5.936 39.399 1.00 48.16 170 MET A O 1
ATOM 1378 N N . ASP A 1 171 ? -52.770 3.722 39.829 1.00 46.12 171 ASP A N 1
ATOM 1379 C CA . ASP A 1 171 ? -54.171 3.477 40.194 1.00 46.12 171 ASP A CA 1
ATOM 1380 C C . ASP A 1 171 ? -54.530 1.995 39.963 1.00 46.12 171 ASP A C 1
ATOM 1382 O O . ASP A 1 171 ? -54.674 1.547 38.824 1.00 46.12 171 ASP A O 1
ATOM 1386 N N . ILE A 1 172 ? -54.674 1.271 41.086 1.00 41.34 172 ILE A N 1
ATOM 1387 C CA . ILE A 1 172 ? -55.701 0.275 41.494 1.00 41.34 172 ILE A CA 1
ATOM 1388 C C . ILE A 1 172 ? -55.081 -0.763 42.439 1.00 41.34 172 ILE A C 1
ATOM 1390 O O . ILE A 1 172 ? -54.227 -1.564 41.999 1.00 41.34 172 ILE A O 1
#

Mean predicted aligned error: 14.29 Å

Solvent-accessible surface area (backbone atoms only — not comparable to full-atom values): 10240 Å² total; per-residue (Å²): 135,86,81,78,57,73,91,80,58,81,91,78,91,70,56,71,64,60,49,48,51,50,48,52,51,42,59,70,69,48,46,102,88,51,86,75,52,68,65,55,45,51,52,52,52,50,52,52,49,50,57,45,33,74,76,40,53,64,59,53,49,48,52,55,49,49,52,52,49,51,56,54,42,51,76,76,42,97,56,92,73,59,61,64,61,54,48,44,78,72,41,43,71,65,53,45,58,68,69,51,68,61,56,66,53,46,37,49,53,50,48,54,50,33,54,50,27,46,75,74,66,41,33,70,60,23,50,52,56,48,62,79,42,50,91,60,46,59,73,68,59,48,50,53,54,51,49,55,41,50,55,50,46,53,52,52,50,54,56,52,51,57,62,70,70,53,92,76,87,84,83,134

Foldseek 3Di:
DDDDDPVPDDDDDDDPLVVVVLVVQQVVPDDPPDHDDSVRSVVVVVVVLVVVCVVPVPLSVVLVVQLVVVVVVVVVDVDDDNSVVVSCVPCVVVVVVVVCPDQLVVLVVLVVVLVVCLVVLVLVVSVVSLVVCVVSDDPVVSVVSVVSSVVSVVVVVVVVVVVVPDPPPPDD

Radius of gyration: 26.62 Å; Cα contacts (8 Å, |Δi|>4): 77; chains: 1; bounding box: 85×38×74 Å

Secondary structure (DSSP, 8-state):
-PPPPGGG----PPPHHHHHHHHHHHHHH--TT----HHHHHHHHHHHHHHHHHH-HHHHHHHHHHHHHHHHHHTTS-----HHHHHHHHHHHHHHHHHHTTTHHHHHHHHHHHHHHHHTT-HHHHHHHHHHTGGGS-HHHHHHHHHHHHHHHHHHHHHHHHHHT---S---